Protein AF-A0A2I0NCG2-F1 (afdb_monomer_lite)

Sequence (51 aa):
RVIEQTIKQKLPPGFQSSQFQLDHGFLDLICDRKKLKDTLYLVLDYLFDWK

pLDDT: mean 94.15, std 7.43, range [60.94, 98.31]

Foldseek 3Di:
DVVCVVVVHDDDPCVVPPVVCVVVVNDPDDDDPVCPVVVVVVVCCVVPVPD

Structure (mmCIF, N/CA/C/O backbone):
data_AF-A0A2I0NCG2-F1
#
_entry.id   AF-A0A2I0NCG2-F1
#
loop_
_atom_site.group_PDB
_atom_site.id
_atom_site.type_symbol
_atom_site.label_atom_id
_atom_site.label_alt_id
_atom_site.label_comp_id
_atom_site.label_asym_id
_atom_site.label_entity_id
_atom_site.label_seq_id
_atom_site.pdbx_PDB_ins_code
_atom_site.Cartn_x
_atom_site.Cartn_y
_atom_site.Cartn_z
_atom_site.occupancy
_atom_site.B_iso_or_equiv
_atom_site.auth_seq_id
_atom_site.auth_comp_id
_atom_site.auth_asym_id
_atom_site.auth_atom_id
_atom_site.pdbx_PDB_model_num
ATOM 1 N N . ARG A 1 1 ? -3.863 6.267 18.140 1.00 75.12 1 ARG A N 1
ATOM 2 C CA . ARG A 1 1 ? -3.415 6.973 19.372 1.00 75.12 1 ARG A CA 1
ATOM 3 C C . ARG A 1 1 ? -3.792 8.457 19.409 1.00 75.12 1 ARG A C 1
ATOM 5 O O . ARG A 1 1 ? -4.692 8.759 20.172 1.00 75.12 1 ARG A O 1
ATOM 12 N N . VAL A 1 2 ? -3.183 9.372 18.633 1.00 94.50 2 VAL A N 1
ATOM 13 C CA . VAL A 1 2 ? -3.573 10.809 18.691 1.00 94.50 2 VAL A CA 1
ATOM 14 C C . VAL A 1 2 ? -4.989 11.026 18.151 1.00 94.50 2 VAL A C 1
ATOM 16 O O . VAL A 1 2 ? -5.815 11.606 18.839 1.00 94.50 2 VAL A O 1
ATOM 19 N N . ILE A 1 3 ? -5.304 10.471 16.975 1.00 94.00 3 ILE A N 1
ATOM 20 C CA . ILE A 1 3 ? -6.625 10.629 16.338 1.00 94.00 3 ILE A CA 1
ATOM 21 C C . ILE A 1 3 ? -7.754 10.152 17.263 1.00 94.00 3 ILE A C 1
ATOM 23 O O . ILE A 1 3 ? -8.705 10.888 17.489 1.00 94.00 3 ILE A O 1
ATOM 27 N N . GLU A 1 4 ? -7.611 8.973 17.875 1.00 94.69 4 GLU A N 1
ATOM 28 C CA . GLU A 1 4 ? -8.573 8.426 18.852 1.00 94.69 4 GLU A CA 1
ATOM 29 C C . GLU A 1 4 ? -8.775 9.332 20.062 1.00 94.69 4 GLU A C 1
ATOM 31 O O . GLU A 1 4 ? -9.902 9.507 20.516 1.00 94.69 4 GLU A O 1
ATOM 36 N N . GLN A 1 5 ? -7.694 9.920 20.585 1.00 95.50 5 GLN A N 1
ATOM 37 C CA . GLN A 1 5 ? -7.766 10.862 21.703 1.00 95.50 5 GLN A CA 1
ATOM 38 C C . GLN A 1 5 ? -8.506 12.142 21.305 1.00 95.50 5 GLN A C 1
ATOM 40 O O . GLN A 1 5 ? -9.277 12.670 22.103 1.00 95.50 5 GLN A O 1
ATOM 45 N N . THR A 1 6 ? -8.311 12.611 20.070 1.00 96.75 6 THR A N 1
ATOM 46 C CA . THR A 1 6 ? -8.986 13.795 19.535 1.00 96.75 6 THR A CA 1
ATOM 47 C C . THR A 1 6 ? -10.481 13.551 19.309 1.00 96.75 6 THR A C 1
ATOM 49 O O . THR A 1 6 ? -11.290 14.375 19.725 1.00 96.75 6 THR A O 1
ATOM 52 N N . ILE A 1 7 ? -10.867 12.422 18.700 1.00 95.06 7 ILE A N 1
ATOM 53 C CA . ILE A 1 7 ? -12.275 12.124 18.360 1.00 95.06 7 ILE A CA 1
ATOM 54 C C . ILE A 1 7 ? -13.043 11.399 19.478 1.00 95.06 7 ILE A C 1
ATOM 56 O O . ILE A 1 7 ? -14.257 11.244 19.387 1.00 95.06 7 ILE A O 1
ATOM 60 N N . LYS A 1 8 ? -12.342 10.951 20.530 1.00 94.00 8 LYS A N 1
ATOM 61 C CA . LYS A 1 8 ? -12.868 10.171 21.668 1.00 94.00 8 LYS A CA 1
ATOM 62 C C . LYS A 1 8 ? -13.612 8.891 21.259 1.00 94.00 8 LYS A C 1
ATOM 64 O O . LYS A 1 8 ? -14.558 8.475 21.922 1.00 94.00 8 LYS A O 1
ATOM 69 N N . GLN A 1 9 ? -13.172 8.255 20.177 1.00 94.19 9 GLN A N 1
ATOM 70 C CA . GLN A 1 9 ? -13.726 7.008 19.644 1.00 94.19 9 GLN A CA 1
ATOM 71 C C . GLN A 1 9 ? -12.588 6.058 19.264 1.00 94.19 9 GLN A C 1
ATOM 73 O O . GLN A 1 9 ? -11.472 6.504 18.991 1.00 94.19 9 GLN A O 1
ATOM 78 N N . LYS A 1 10 ? -12.865 4.749 19.258 1.00 94.12 10 LYS A N 1
ATOM 79 C CA . LYS A 1 10 ? -11.910 3.744 18.772 1.00 94.12 10 LYS A CA 1
ATOM 80 C C . LYS A 1 10 ? -11.806 3.825 17.254 1.00 94.12 10 LYS A C 1
ATOM 82 O O . LYS A 1 10 ? -12.823 3.995 16.585 1.00 94.12 10 LYS A O 1
ATOM 87 N N . LEU A 1 11 ? -10.599 3.665 16.720 1.00 94.31 11 LEU A N 1
ATOM 88 C CA . LEU A 1 11 ? -10.429 3.594 15.273 1.00 94.31 11 LEU A CA 1
ATOM 89 C C . LEU A 1 11 ? -10.949 2.263 14.714 1.00 94.31 11 LEU A C 1
ATOM 91 O O . LEU A 1 11 ? -10.873 1.237 15.401 1.00 94.31 11 LEU A O 1
ATOM 95 N N . PRO A 1 12 ? -11.449 2.262 13.465 1.00 94.31 12 PRO A N 1
ATOM 96 C CA . PRO A 1 12 ? -11.787 1.033 12.764 1.00 94.31 12 PRO A CA 1
ATOM 97 C C . PRO A 1 12 ? -10.601 0.054 12.716 1.00 94.31 12 PRO A C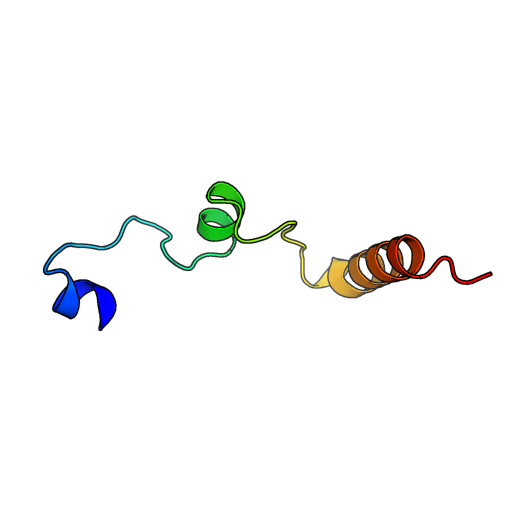 1
ATOM 99 O O . PRO A 1 12 ? -9.439 0.477 12.681 1.00 94.31 12 PRO A O 1
ATOM 102 N N . PRO A 1 13 ? -10.861 -1.263 12.679 1.00 94.06 13 PRO A N 1
ATOM 103 C CA . PRO A 1 13 ? -9.805 -2.243 12.472 1.00 94.06 13 PRO A CA 1
ATOM 104 C C . PRO A 1 13 ? -9.114 -1.998 11.129 1.00 94.06 13 PRO A C 1
ATOM 106 O O . PRO A 1 13 ? -9.755 -1.691 10.127 1.00 94.06 13 PRO A O 1
ATOM 109 N N . GLY A 1 14 ? -7.787 -2.116 11.115 1.00 94.06 14 GLY A N 1
ATOM 110 C CA . GLY A 1 14 ? -6.999 -1.879 9.909 1.00 94.06 14 GLY A CA 1
ATOM 111 C C . GLY A 1 14 ? -6.911 -0.410 9.491 1.00 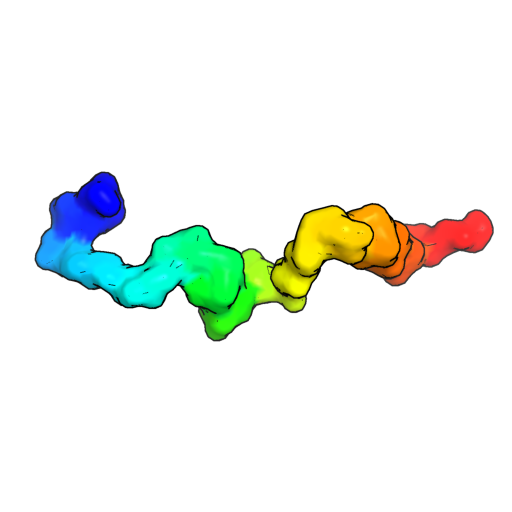94.06 14 GLY A C 1
ATOM 112 O O . GLY A 1 14 ? -6.323 -0.144 8.448 1.00 94.06 14 GLY A O 1
ATOM 113 N N . PHE A 1 15 ? -7.426 0.547 10.273 1.00 94.81 15 PHE A N 1
ATOM 114 C CA . PHE A 1 15 ? -7.230 1.974 10.008 1.00 94.81 15 PHE A CA 1
ATOM 115 C C . PHE A 1 15 ? -5.738 2.285 9.788 1.00 94.81 15 PHE A C 1
ATOM 117 O O . PHE A 1 15 ? -4.888 1.804 10.536 1.00 94.81 15 PHE A O 1
ATOM 124 N N . GLN A 1 16 ? -5.426 3.065 8.746 1.00 94.69 16 GLN A N 1
ATOM 125 C CA . GLN A 1 16 ? -4.067 3.337 8.227 1.00 94.69 16 GLN A CA 1
ATOM 126 C C . GLN A 1 16 ? -3.319 2.154 7.587 1.00 94.69 16 GLN A C 1
ATOM 128 O O . GLN A 1 16 ? -2.209 2.348 7.092 1.00 94.69 16 GLN A O 1
ATOM 133 N N . SER A 1 17 ? -3.890 0.950 7.534 1.00 97.50 17 SER A N 1
ATOM 134 C CA . SER A 1 17 ? -3.328 -0.117 6.700 1.00 97.50 17 SER A CA 1
ATOM 135 C C . SER A 1 17 ? -3.509 0.210 5.220 1.00 97.50 17 SER A C 1
ATOM 137 O O . SER A 1 17 ? -4.470 0.877 4.835 1.00 97.50 17 SER A O 1
ATOM 139 N N . SER A 1 18 ? -2.614 -0.302 4.374 1.00 97.62 18 SER A N 1
ATOM 140 C CA . SER A 1 18 ? -2.731 -0.129 2.925 1.00 97.62 18 SER A CA 1
ATOM 141 C C . SER A 1 18 ? -4.081 -0.628 2.405 1.00 97.62 18 SER A C 1
ATOM 143 O O . SER A 1 18 ? -4.696 0.064 1.605 1.00 97.62 18 SER A O 1
ATOM 145 N N . GLN A 1 19 ? -4.577 -1.767 2.910 1.00 97.50 19 GLN A N 1
ATOM 146 C CA . GLN A 1 19 ? -5.866 -2.326 2.488 1.00 97.50 19 GLN A CA 1
ATOM 147 C C . GLN A 1 19 ? -7.026 -1.389 2.818 1.00 97.50 19 GLN A C 1
ATOM 149 O O . GLN A 1 19 ? -7.811 -1.053 1.942 1.00 97.50 19 GLN A O 1
ATOM 154 N N . PHE A 1 20 ? -7.082 -0.901 4.059 1.00 97.69 20 PHE A N 1
ATOM 155 C CA . PHE A 1 20 ? -8.117 0.041 4.472 1.00 97.69 20 PHE A CA 1
ATOM 156 C C . PHE A 1 20 ? -8.103 1.305 3.605 1.00 97.69 20 PHE A C 1
ATOM 158 O O . PHE A 1 20 ? -9.155 1.779 3.192 1.00 97.69 20 PHE A O 1
ATOM 165 N N . GLN A 1 21 ? -6.920 1.839 3.296 1.00 97.94 21 GLN A N 1
ATOM 166 C CA . GLN A 1 21 ? -6.798 3.045 2.475 1.00 97.94 21 GLN A CA 1
ATOM 167 C C . GLN A 1 21 ? -7.185 2.803 1.009 1.00 97.94 21 GLN A C 1
ATOM 169 O O . GLN A 1 21 ? -7.803 3.678 0.406 1.00 97.94 21 GLN A O 1
ATOM 174 N N . LEU A 1 22 ? -6.869 1.628 0.455 1.00 97.69 22 LEU A N 1
ATOM 175 C CA . LEU A 1 22 ? -7.317 1.208 -0.876 1.00 97.69 22 LEU A CA 1
ATOM 176 C C . LEU A 1 22 ? -8.848 1.103 -0.934 1.00 97.69 22 LEU A C 1
ATOM 178 O O . LEU A 1 22 ? -9.460 1.686 -1.822 1.00 97.69 22 LEU A O 1
ATOM 182 N N . ASP A 1 23 ? -9.473 0.454 0.052 1.00 97.50 23 ASP A N 1
ATOM 183 C CA . ASP A 1 23 ? -10.933 0.277 0.107 1.00 97.50 23 ASP A CA 1
ATOM 184 C C . ASP A 1 23 ? -11.693 1.618 0.205 1.00 97.50 23 ASP A C 1
ATOM 186 O O . ASP A 1 23 ? -12.838 1.721 -0.230 1.00 97.50 23 ASP A O 1
ATOM 190 N N . HIS A 1 24 ? -11.054 2.658 0.756 1.00 97.00 24 HIS A N 1
ATOM 191 C CA . HIS A 1 24 ? -11.611 4.014 0.868 1.00 97.00 24 HIS A CA 1
ATOM 192 C C . HIS A 1 24 ? -11.191 4.949 -0.283 1.00 97.00 24 HIS A C 1
ATOM 194 O O . HIS A 1 24 ? -11.497 6.140 -0.238 1.00 97.00 24 HIS A O 1
ATOM 200 N N . GLY A 1 25 ? -10.498 4.436 -1.306 1.00 96.94 25 GLY A N 1
ATOM 201 C CA . GLY A 1 25 ? -10.131 5.194 -2.507 1.00 96.94 25 GLY A CA 1
ATOM 202 C C . GLY A 1 25 ? -8.971 6.177 -2.328 1.00 96.94 25 GLY A C 1
ATOM 203 O O . GLY A 1 25 ? -8.798 7.070 -3.151 1.00 96.94 25 GLY A O 1
ATOM 204 N N . PHE A 1 26 ? -8.175 6.041 -1.263 1.00 97.69 26 PHE A N 1
ATOM 205 C CA . PHE A 1 26 ? -6.977 6.865 -1.047 1.00 97.69 26 PHE A CA 1
ATOM 206 C C . PHE A 1 26 ? -5.725 6.317 -1.740 1.00 97.69 26 PHE A C 1
ATOM 208 O O . PHE A 1 26 ? -4.724 7.024 -1.829 1.00 97.69 26 PHE A O 1
ATOM 215 N N . LEU A 1 27 ? -5.752 5.056 -2.170 1.00 97.31 27 LEU A N 1
ATOM 216 C CA . LEU A 1 27 ? -4.684 4.416 -2.933 1.00 97.31 27 LEU A CA 1
ATOM 217 C C . LEU A 1 27 ? -5.272 3.833 -4.213 1.00 97.31 27 LEU A C 1
ATOM 219 O O . LEU A 1 27 ? -6.364 3.277 -4.176 1.00 97.31 27 LEU A O 1
ATOM 223 N N . ASP A 1 28 ? -4.517 3.890 -5.304 1.00 96.62 28 ASP A N 1
ATOM 224 C CA . ASP A 1 28 ? -4.913 3.272 -6.573 1.00 96.62 28 ASP A CA 1
ATOM 225 C C . ASP A 1 28 ? -4.543 1.782 -6.635 1.00 96.62 28 ASP A C 1
ATOM 227 O O . ASP A 1 28 ? -5.222 0.987 -7.282 1.00 96.62 28 ASP A O 1
ATOM 231 N N . LEU A 1 29 ? -3.452 1.383 -5.966 1.00 96.81 29 LEU A N 1
ATOM 232 C CA . LEU A 1 29 ? -2.968 0.001 -5.962 1.00 96.81 29 LEU A CA 1
ATOM 233 C C . LEU A 1 29 ? -2.120 -0.334 -4.727 1.00 96.81 29 LEU A C 1
ATOM 235 O O . LEU A 1 29 ? -1.458 0.522 -4.139 1.00 96.81 29 LEU A O 1
ATOM 239 N N . ILE A 1 30 ? -2.073 -1.624 -4.385 1.00 97.44 30 ILE A N 1
ATOM 240 C CA . ILE A 1 30 ? -1.124 -2.208 -3.428 1.00 97.44 30 ILE A CA 1
ATOM 241 C C . ILE A 1 30 ? -0.330 -3.284 -4.167 1.00 97.44 30 ILE A C 1
ATOM 243 O O . ILE A 1 30 ? -0.915 -4.143 -4.824 1.00 97.44 30 ILE A O 1
ATOM 247 N N . CYS A 1 31 ? 0.999 -3.268 -4.050 1.00 97.25 31 CYS A N 1
ATOM 248 C CA . CYS A 1 31 ? 1.857 -4.280 -4.662 1.00 97.25 31 CYS A CA 1
ATOM 249 C C . CYS A 1 31 ? 2.805 -4.925 -3.642 1.00 97.25 31 CYS A C 1
ATOM 251 O O . CYS A 1 31 ? 3.224 -4.300 -2.665 1.00 97.25 31 CYS A O 1
ATOM 253 N N . ASP A 1 32 ? 3.149 -6.195 -3.876 1.00 97.88 32 ASP A N 1
ATOM 254 C CA . ASP A 1 32 ? 4.197 -6.876 -3.115 1.0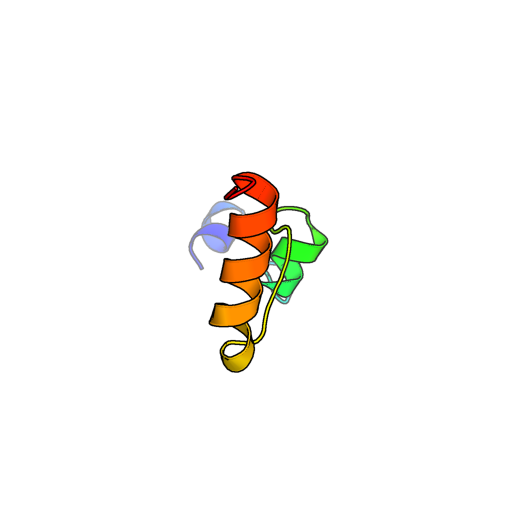0 97.88 32 ASP A CA 1
ATOM 255 C C . ASP A 1 32 ? 5.560 -6.242 -3.417 1.00 97.88 32 ASP A C 1
ATOM 257 O O . ASP A 1 32 ? 5.858 -5.884 -4.560 1.00 97.88 32 ASP A O 1
ATOM 261 N N . ARG A 1 33 ? 6.429 -6.162 -2.407 1.00 97.69 33 ARG A N 1
ATOM 262 C CA . ARG A 1 33 ? 7.757 -5.554 -2.544 1.00 97.69 33 ARG A CA 1
ATOM 263 C C . ARG A 1 33 ? 8.592 -6.176 -3.668 1.00 97.69 33 ARG A C 1
ATOM 265 O O . ARG A 1 33 ? 9.329 -5.451 -4.330 1.00 97.69 33 ARG A O 1
ATOM 272 N N . LYS A 1 34 ? 8.476 -7.483 -3.916 1.00 98.31 34 LYS A N 1
ATOM 273 C CA . LYS A 1 34 ? 9.196 -8.174 -5.000 1.00 98.31 34 LYS A CA 1
ATOM 274 C C . LYS A 1 34 ? 8.728 -7.738 -6.391 1.00 98.31 34 LYS A C 1
ATOM 276 O O . LYS A 1 34 ? 9.494 -7.865 -7.335 1.00 98.31 34 LYS A O 1
ATOM 281 N N . LYS A 1 35 ? 7.506 -7.207 -6.511 1.00 98.12 35 LYS A N 1
ATOM 282 C CA . LYS A 1 35 ? 6.908 -6.716 -7.764 1.00 98.12 35 LYS A CA 1
ATOM 283 C C . LYS A 1 35 ? 7.011 -5.198 -7.933 1.00 98.12 35 LYS A C 1
ATOM 285 O O . LYS A 1 35 ? 6.517 -4.663 -8.924 1.00 98.12 35 LYS A O 1
ATOM 290 N N . LEU A 1 36 ? 7.637 -4.493 -6.985 1.00 98.06 36 LEU A N 1
ATOM 291 C CA . LEU A 1 36 ? 7.674 -3.030 -6.977 1.00 98.06 36 LEU A CA 1
ATOM 292 C C . LEU A 1 36 ? 8.325 -2.468 -8.246 1.00 98.06 36 LEU A C 1
ATOM 294 O O . LEU A 1 36 ? 7.798 -1.530 -8.831 1.00 98.06 36 LEU A O 1
ATOM 298 N N . LYS A 1 37 ? 9.440 -3.063 -8.691 1.00 97.94 37 LYS A N 1
ATOM 299 C CA . LYS A 1 37 ? 10.155 -2.615 -9.895 1.00 97.94 37 LYS A CA 1
ATOM 300 C C . LYS A 1 37 ? 9.264 -2.681 -11.137 1.00 97.94 37 LYS A C 1
ATOM 302 O O . LYS A 1 37 ? 9.161 -1.695 -11.857 1.00 97.94 37 LYS A O 1
ATOM 307 N N . ASP A 1 38 ? 8.603 -3.815 -11.345 1.00 97.94 38 ASP A N 1
ATOM 308 C CA . ASP A 1 38 ? 7.753 -4.037 -12.518 1.00 97.94 38 ASP A CA 1
ATOM 309 C C . ASP A 1 38 ? 6.511 -3.139 -12.476 1.00 97.94 38 ASP A C 1
ATOM 311 O O . ASP A 1 38 ? 6.114 -2.571 -13.489 1.00 97.94 38 ASP A O 1
ATOM 315 N N . THR A 1 39 ? 5.942 -2.946 -11.282 1.00 97.69 39 THR A N 1
ATOM 316 C CA . THR A 1 39 ? 4.797 -2.048 -11.067 1.00 97.69 39 THR A CA 1
ATOM 317 C C . THR A 1 39 ? 5.164 -0.600 -11.385 1.00 97.69 39 THR A C 1
ATOM 319 O O . THR A 1 39 ? 4.417 0.087 -12.073 1.00 97.69 39 THR A O 1
ATOM 322 N N . LEU A 1 40 ? 6.326 -0.133 -10.919 1.00 96.88 40 LEU A N 1
ATOM 323 C CA . LEU A 1 40 ? 6.804 1.217 -11.211 1.00 96.88 40 LEU A CA 1
ATOM 324 C C . LEU A 1 40 ? 7.063 1.412 -12.702 1.00 96.88 40 LEU A C 1
ATOM 326 O O . LEU A 1 40 ? 6.661 2.436 -13.243 1.00 96.88 40 LEU A O 1
ATOM 330 N N . TYR A 1 41 ? 7.698 0.439 -13.361 1.00 96.94 41 TYR A N 1
ATOM 331 C CA . TYR A 1 41 ? 7.920 0.494 -14.804 1.00 96.94 41 TYR A CA 1
ATOM 332 C C . TYR A 1 41 ? 6.596 0.648 -15.559 1.00 96.94 41 TYR A C 1
ATOM 334 O O . TYR A 1 41 ? 6.463 1.585 -16.335 1.00 96.94 41 TYR A O 1
ATOM 342 N N . LEU A 1 42 ? 5.601 -0.193 -15.258 1.00 95.75 42 LEU A N 1
ATOM 343 C CA . LEU A 1 42 ? 4.277 -0.128 -15.881 1.00 95.75 42 LEU A CA 1
ATOM 344 C C . LEU A 1 42 ? 3.609 1.243 -15.697 1.00 95.75 42 LEU A C 1
ATOM 346 O O . LEU A 1 42 ? 3.074 1.802 -16.649 1.00 95.75 42 LEU A O 1
ATOM 350 N N . VAL A 1 43 ? 3.625 1.782 -14.473 1.00 96.12 43 VAL A N 1
ATOM 351 C CA . VAL A 1 43 ? 2.983 3.072 -14.176 1.00 96.12 43 VAL A CA 1
ATOM 352 C C . VAL A 1 43 ? 3.694 4.216 -14.894 1.00 96.12 43 VAL A C 1
ATOM 354 O O . VAL A 1 43 ? 3.035 5.091 -15.445 1.00 96.12 43 VAL A O 1
ATOM 357 N N . LEU A 1 44 ? 5.028 4.221 -14.906 1.00 95.81 44 LEU A N 1
ATOM 358 C CA . LEU A 1 44 ? 5.797 5.264 -15.582 1.00 95.81 44 LEU A CA 1
ATOM 359 C C . LEU A 1 44 ? 5.633 5.194 -17.104 1.00 95.81 44 LEU A C 1
ATOM 361 O O . LEU A 1 44 ? 5.422 6.229 -17.725 1.00 95.81 44 LEU A O 1
ATOM 365 N N . ASP A 1 45 ? 5.679 3.996 -17.685 1.00 95.69 45 ASP A N 1
ATOM 366 C CA . ASP A 1 45 ? 5.456 3.773 -19.117 1.00 95.69 45 ASP A CA 1
ATOM 367 C C . ASP A 1 45 ? 4.073 4.285 -19.545 1.00 95.69 45 ASP A C 1
ATOM 369 O O . ASP A 1 45 ? 3.960 5.110 -20.451 1.00 95.69 45 ASP A O 1
ATOM 373 N N . TYR A 1 46 ? 3.031 3.911 -18.793 1.00 94.31 46 TYR A N 1
ATOM 374 C CA . TYR A 1 46 ? 1.665 4.371 -19.036 1.00 94.31 46 TYR A CA 1
ATOM 375 C C . TYR A 1 46 ? 1.510 5.895 -18.925 1.00 94.31 46 TYR A C 1
ATOM 377 O O . TYR A 1 46 ? 0.787 6.504 -19.7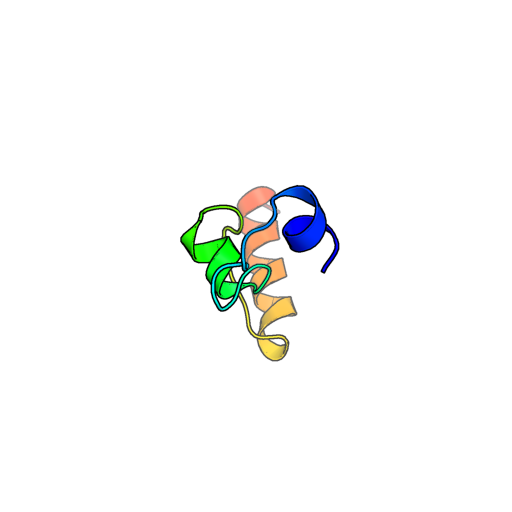12 1.00 94.31 46 TYR A O 1
ATOM 385 N N . LEU A 1 47 ? 2.153 6.523 -17.934 1.00 95.12 47 LEU A N 1
ATOM 386 C CA . LEU A 1 47 ? 1.988 7.955 -17.674 1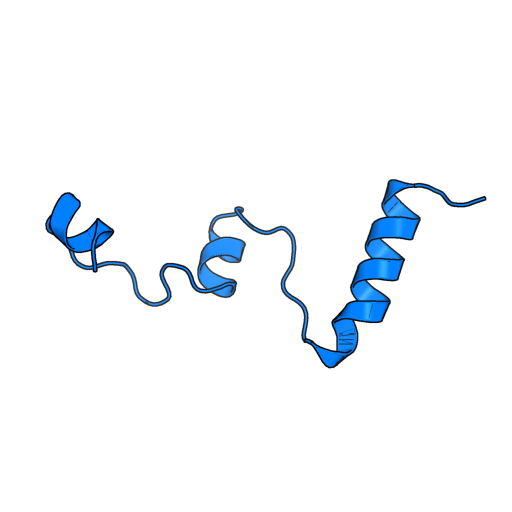.00 95.12 47 LEU A CA 1
ATOM 387 C C . LEU A 1 47 ? 2.795 8.849 -18.612 1.00 95.12 47 LEU A C 1
ATOM 389 O O . LEU A 1 47 ? 2.406 9.997 -18.826 1.00 95.12 47 LEU A O 1
ATOM 393 N N . PHE A 1 48 ? 3.924 8.368 -19.123 1.00 92.75 48 PHE A N 1
ATOM 394 C CA . PHE A 1 48 ? 4.870 9.221 -19.829 1.00 92.75 48 PHE A CA 1
ATOM 395 C C . PHE A 1 48 ? 5.086 8.845 -21.302 1.00 92.75 48 PHE A C 1
ATOM 397 O O . PHE A 1 48 ? 5.825 9.579 -21.951 1.00 92.75 48 PHE A O 1
ATOM 404 N N . ASP A 1 49 ? 4.467 7.768 -21.818 1.00 73.56 49 ASP A N 1
ATOM 405 C CA . ASP A 1 49 ? 4.577 7.268 -23.208 1.00 73.56 49 ASP A CA 1
ATOM 406 C C . ASP A 1 49 ? 5.998 7.453 -23.766 1.00 73.56 49 ASP A C 1
ATOM 408 O O . ASP A 1 49 ? 6.256 8.301 -24.628 1.00 73.56 49 ASP A O 1
ATOM 412 N N . TRP A 1 50 ? 6.955 6.729 -23.171 1.00 69.44 50 TRP A N 1
ATOM 413 C CA . TRP A 1 50 ? 8.377 6.830 -23.509 1.00 69.44 50 TRP A CA 1
ATOM 414 C C . 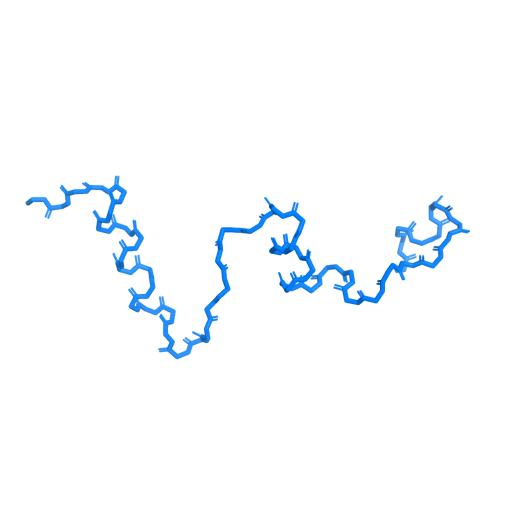TRP A 1 50 ? 8.615 6.204 -24.887 1.00 69.44 50 TRP A C 1
ATOM 416 O O . TRP A 1 50 ? 9.007 5.044 -25.001 1.00 69.44 50 TRP A O 1
ATOM 426 N N . LYS A 1 51 ? 8.347 6.979 -25.937 1.00 60.94 51 LYS A N 1
ATOM 427 C CA . LYS A 1 51 ? 8.789 6.683 -27.302 1.00 60.94 51 LYS A CA 1
ATOM 428 C C . LYS A 1 51 ? 10.294 6.831 -27.470 1.00 60.94 51 LYS A C 1
ATOM 430 O O . LYS A 1 51 ? 10.869 7.786 -26.900 1.00 60.94 51 LYS A O 1
#

Secondary structure (DSSP, 8-state):
-HHHHHHTSPPPTTTTSHHHHHHTTS-S----GGGHHHHHHHHHHHHH---

Radius of gyration: 16.4 Å; chains: 1; bounding box: 24×22×49 Å